Protein AF-A0A382RZ05-F1 (afdb_monomer)

Mean predicted aligned error: 11.64 Å

pLDDT: mean 86.85, std 16.17, range [41.84, 98.69]

Nearest PDB structures (foldseek):
  8q00-assembly2_C  TM=7.074E-01  e=8.266E-04  Burkholderia pseudomallei
  8q00-assembly1_A  TM=6.766E-01  e=1.081E-03  Burkholderia pseudomallei
  8pz3-assembly1_B  TM=7.058E-01  e=2.552E-02  Burkholderia pseudomallei
  8pz3-assembly1_A  TM=7.193E-01  e=3.336E-02  Burkholderia pseudomallei
  8xej-assembly1_B  TM=5.058E-01  e=2.703E+00  Homo sapiens

Foldseek 3Di:
DDDDDDDDDDPPPDDDDPPDDPPPPVPPDPPPDDDDDQAWKDWDAWVVHPPDDDAFFWHKIKTFIPFFWDPVQPPVFKDKPAAWDWDDDGRMIIITHPGTDDPPDDIKMKGHQSTGHPSRRTHPGIDID

Structure (mmCIF, N/CA/C/O backbone):
data_AF-A0A382RZ05-F1
#
_entry.id   AF-A0A382RZ05-F1
#
loop_
_atom_site.group_PDB
_atom_site.id
_atom_site.type_symbol
_atom_site.label_atom_id
_atom_site.label_alt_id
_atom_site.label_comp_id
_atom_site.label_asym_id
_atom_site.label_entity_id
_atom_site.label_seq_id
_atom_site.pdbx_PDB_ins_code
_atom_site.Cartn_x
_atom_site.Cartn_y
_atom_site.Cartn_z
_atom_site.occupancy
_atom_site.B_iso_or_equiv
_atom_site.auth_seq_id
_atom_site.auth_comp_id
_atom_site.auth_asym_id
_atom_site.auth_atom_id
_atom_site.pdbx_PDB_model_num
ATOM 1 N N . MET A 1 1 ? 98.417 -15.563 -30.883 1.00 48.66 1 MET A N 1
ATOM 2 C CA . MET A 1 1 ? 97.877 -15.143 -32.197 1.00 48.66 1 MET A CA 1
ATOM 3 C C . MET A 1 1 ? 96.869 -16.208 -32.636 1.00 48.66 1 MET A C 1
ATOM 5 O O . MET A 1 1 ? 97.298 -17.310 -32.927 1.00 48.66 1 MET A O 1
ATOM 9 N N . SER A 1 2 ? 95.566 -16.091 -32.338 1.00 41.84 2 SER A N 1
ATOM 10 C CA . SER A 1 2 ? 94.525 -15.325 -33.072 1.00 41.84 2 SER A CA 1
ATOM 11 C C . SER A 1 2 ? 94.482 -15.676 -34.570 1.00 41.84 2 SER A C 1
ATOM 13 O O . SER A 1 2 ? 95.505 -15.505 -35.213 1.00 41.84 2 SER A O 1
ATOM 15 N N . VAL A 1 3 ? 93.403 -16.131 -35.223 1.00 49.78 3 VAL A N 1
ATOM 16 C CA . VAL A 1 3 ? 91.979 -16.372 -34.895 1.00 49.78 3 VAL A CA 1
ATOM 17 C C . VAL A 1 3 ? 91.446 -17.418 -35.904 1.00 49.78 3 VAL A C 1
ATOM 19 O O . VAL A 1 3 ? 91.847 -17.408 -37.064 1.00 49.78 3 VAL A O 1
ATOM 22 N N . LYS A 1 4 ? 90.549 -18.317 -35.469 1.00 49.84 4 LYS A N 1
ATOM 23 C CA . LYS A 1 4 ? 89.799 -19.275 -36.310 1.00 49.84 4 LYS A CA 1
ATOM 24 C C . LYS A 1 4 ? 88.562 -18.622 -36.958 1.00 49.84 4 LYS A C 1
ATOM 26 O O . LYS A 1 4 ? 87.927 -17.780 -36.339 1.00 49.84 4 LYS A O 1
ATOM 31 N N . PHE A 1 5 ? 88.265 -19.099 -38.171 1.00 58.97 5 PHE A N 1
ATOM 32 C CA . PHE A 1 5 ? 87.110 -18.957 -39.081 1.00 58.97 5 PHE A CA 1
ATOM 33 C C . PHE A 1 5 ? 85.756 -18.395 -38.568 1.00 58.97 5 PHE A C 1
ATOM 35 O O . PHE A 1 5 ? 85.398 -18.587 -37.406 1.00 58.97 5 PHE A O 1
ATOM 42 N N . PRO A 1 6 ? 84.961 -17.767 -39.466 1.00 56.81 6 PRO A N 1
ATOM 43 C CA . PRO A 1 6 ? 83.707 -17.087 -39.136 1.00 56.81 6 PRO A CA 1
ATOM 44 C C . PRO A 1 6 ? 82.552 -18.035 -38.755 1.00 56.81 6 PRO A C 1
ATOM 46 O O . PRO A 1 6 ? 82.441 -19.160 -39.236 1.00 56.81 6 PRO A O 1
ATOM 49 N N . LEU A 1 7 ? 81.683 -17.523 -37.877 1.00 55.06 7 LEU A N 1
ATOM 50 C CA . LEU A 1 7 ? 80.392 -18.068 -37.418 1.00 55.06 7 LEU A CA 1
ATOM 51 C C . LEU A 1 7 ? 79.290 -17.914 -38.513 1.00 55.06 7 LEU A C 1
ATOM 53 O O . LEU A 1 7 ? 79.541 -17.280 -39.531 1.00 55.06 7 LEU A O 1
ATOM 57 N N . PRO A 1 8 ? 78.006 -18.248 -38.260 1.00 57.97 8 PRO A N 1
ATOM 58 C CA . PRO A 1 8 ? 77.412 -19.563 -38.004 1.00 57.97 8 PRO A CA 1
ATOM 59 C C . PRO A 1 8 ? 76.186 -19.806 -38.928 1.00 57.97 8 PRO A C 1
ATOM 61 O O . PRO A 1 8 ? 75.496 -18.869 -39.312 1.00 57.97 8 PRO A O 1
ATOM 64 N N . MET A 1 9 ? 75.788 -21.053 -39.195 1.00 50.31 9 MET A N 1
ATOM 65 C CA . MET A 1 9 ? 74.424 -21.312 -39.694 1.00 50.31 9 MET A CA 1
ATOM 66 C C . MET A 1 9 ? 73.767 -22.415 -38.871 1.00 50.31 9 MET A C 1
ATOM 68 O O . MET A 1 9 ? 73.802 -23.595 -39.203 1.00 50.31 9 MET A O 1
ATOM 72 N N . LYS A 1 10 ? 73.186 -22.018 -37.735 1.00 56.25 10 LYS A N 1
ATOM 73 C CA . LYS A 1 10 ? 72.274 -22.872 -36.972 1.00 56.25 10 LYS A CA 1
ATOM 74 C C . LYS A 1 10 ? 70.871 -22.692 -37.531 1.00 56.25 10 LYS A C 1
ATOM 76 O O . LYS A 1 10 ? 70.138 -21.827 -37.068 1.00 56.25 10 LYS A O 1
ATOM 81 N N . MET A 1 11 ? 70.487 -23.519 -38.497 1.00 53.75 11 MET A N 1
ATOM 82 C CA . MET A 1 11 ? 69.102 -23.572 -38.961 1.00 53.75 11 MET A CA 1
ATOM 83 C C . MET A 1 11 ? 68.383 -24.725 -38.256 1.00 53.75 11 MET A C 1
ATOM 85 O O . MET A 1 11 ? 68.268 -25.843 -38.749 1.00 53.75 11 MET A O 1
ATOM 89 N N . LYS A 1 12 ? 67.997 -24.451 -37.007 1.00 55.44 12 LYS A N 1
ATOM 90 C CA . LYS A 1 12 ? 67.257 -25.359 -36.130 1.00 55.44 12 LYS A CA 1
ATOM 91 C C . LYS A 1 12 ? 65.777 -25.302 -36.517 1.00 55.44 12 LYS A C 1
ATOM 93 O O . LYS A 1 12 ? 65.011 -24.568 -35.904 1.00 55.44 12 LYS A O 1
ATOM 98 N N . TYR A 1 13 ? 65.3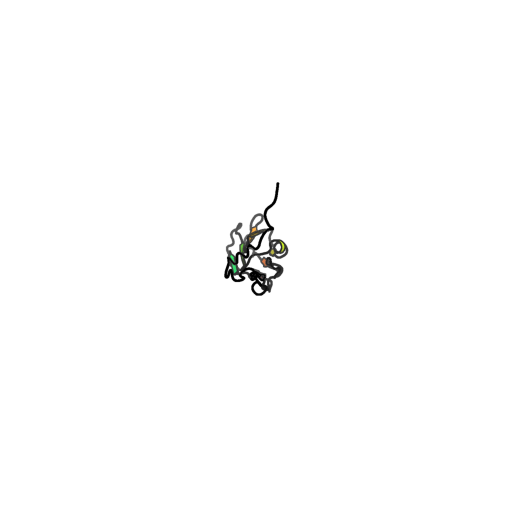83 -26.075 -37.528 1.00 60.00 13 TYR A N 1
ATOM 99 C CA . TYR A 1 13 ? 63.974 -26.380 -37.798 1.00 60.00 13 TYR A CA 1
ATOM 100 C C . TYR A 1 13 ? 63.465 -27.375 -36.751 1.00 60.00 13 TYR A C 1
ATOM 102 O O . TYR A 1 13 ? 63.286 -28.562 -37.009 1.00 60.00 13 TYR A O 1
ATOM 110 N N . TRP A 1 14 ? 63.300 -26.893 -35.523 1.00 52.94 14 TRP A N 1
ATOM 111 C CA . TRP A 1 14 ? 62.518 -27.577 -34.507 1.00 52.94 14 TRP A CA 1
ATOM 112 C C . TRP A 1 14 ? 61.237 -26.778 -34.317 1.00 52.94 14 TRP A C 1
ATOM 114 O O . TRP A 1 14 ? 61.308 -25.557 -34.201 1.00 52.94 14 TRP A O 1
ATOM 124 N N . LEU A 1 15 ? 60.115 -27.496 -34.251 1.00 52.25 15 LEU A N 1
ATOM 125 C CA . LEU A 1 15 ? 58.730 -27.019 -34.149 1.00 52.25 15 LEU A CA 1
ATOM 126 C C . LEU A 1 15 ? 57.993 -26.945 -35.492 1.00 52.25 15 LEU A C 1
ATOM 128 O O . LEU A 1 15 ? 57.538 -25.906 -35.961 1.00 52.25 15 LEU A O 1
ATOM 132 N N . LEU A 1 16 ? 57.806 -28.144 -36.051 1.00 57.16 16 LEU A N 1
ATOM 133 C CA . LEU A 1 16 ? 56.518 -28.546 -36.607 1.00 57.16 16 LEU A CA 1
ATOM 134 C C . LEU A 1 16 ? 55.362 -28.028 -35.731 1.00 57.16 16 LEU A C 1
ATOM 136 O O . LEU A 1 16 ? 55.307 -28.318 -34.539 1.00 57.16 16 LEU A O 1
ATOM 140 N N . GLY A 1 17 ? 54.433 -27.318 -36.370 1.00 61.06 17 GLY A N 1
ATOM 141 C CA . GLY A 1 17 ? 53.000 -27.417 -36.102 1.00 61.06 17 GLY A CA 1
ATOM 142 C C . GLY A 1 17 ? 52.528 -27.127 -34.680 1.00 61.06 17 GLY A C 1
ATOM 143 O O . GLY A 1 17 ? 51.967 -28.007 -34.041 1.00 61.06 17 GLY A O 1
ATOM 144 N N . SER A 1 18 ? 52.623 -25.877 -34.228 1.00 60.72 18 SER A N 1
ATOM 145 C CA . SER A 1 18 ? 51.619 -25.362 -33.289 1.00 60.72 18 SER A CA 1
ATOM 146 C C . SER A 1 18 ? 50.674 -24.466 -34.072 1.00 60.72 18 SER A C 1
ATOM 148 O O . SER A 1 18 ? 50.917 -23.279 -34.288 1.00 60.72 18 SER A O 1
ATOM 150 N N . SER A 1 19 ? 49.655 -25.129 -34.612 1.00 61.22 19 SER A N 1
ATOM 151 C CA . SER A 1 19 ? 48.529 -24.548 -35.323 1.00 61.22 19 SER A CA 1
ATOM 152 C C . SER A 1 19 ? 47.976 -23.340 -34.565 1.00 61.22 19 SER A C 1
ATOM 154 O O . SER A 1 19 ? 47.690 -23.410 -33.372 1.00 61.22 19 SER A O 1
ATOM 156 N N . ILE A 1 20 ? 47.834 -22.238 -35.295 1.00 62.34 20 ILE A N 1
ATOM 157 C CA . ILE A 1 20 ? 47.207 -20.974 -34.904 1.00 62.34 20 ILE A CA 1
ATOM 158 C C . ILE A 1 20 ? 45.908 -21.240 -34.118 1.00 62.34 20 ILE A C 1
ATOM 160 O O . ILE A 1 20 ? 44.903 -21.649 -34.690 1.00 62.34 20 ILE A O 1
ATOM 164 N N . LEU A 1 21 ? 45.929 -20.995 -32.805 1.00 60.91 21 LEU A N 1
ATOM 165 C CA . LEU A 1 21 ? 44.768 -21.089 -31.904 1.00 60.91 21 LEU A CA 1
ATOM 166 C C . LEU A 1 21 ? 44.648 -19.850 -30.995 1.00 60.91 21 LEU A C 1
ATOM 168 O O . LEU A 1 21 ? 44.290 -19.968 -29.830 1.00 60.91 21 LEU A O 1
ATOM 172 N N . PHE A 1 22 ? 44.943 -18.643 -31.496 1.00 61.66 22 PHE A N 1
ATOM 173 C CA . PHE A 1 22 ? 44.927 -17.436 -30.645 1.00 61.66 22 PHE A CA 1
ATOM 174 C C . PHE A 1 22 ? 44.145 -16.226 -31.169 1.00 61.66 22 PHE A C 1
ATOM 176 O O . PHE A 1 22 ? 44.351 -15.125 -30.674 1.00 61.66 22 PHE A O 1
ATOM 183 N N . LEU A 1 23 ? 43.209 -16.388 -32.110 1.00 64.12 23 LEU A N 1
ATOM 184 C CA . LEU A 1 23 ? 42.405 -15.246 -32.589 1.00 64.12 23 LEU A CA 1
ATOM 185 C C . LEU A 1 23 ? 40.888 -15.395 -32.443 1.00 64.12 23 LEU A C 1
ATOM 187 O O . LEU A 1 23 ? 40.157 -14.475 -32.795 1.00 64.12 23 LEU A O 1
ATOM 191 N N . SER A 1 24 ? 40.395 -16.472 -31.830 1.00 59.75 24 SER A N 1
ATOM 192 C CA . SER A 1 24 ? 38.992 -16.514 -31.415 1.00 59.75 24 SER A CA 1
ATOM 193 C C . SER A 1 24 ? 38.848 -15.903 -30.023 1.00 59.75 24 SER A C 1
ATOM 195 O O . SER A 1 24 ? 38.680 -16.607 -29.028 1.00 59.75 24 SER A O 1
ATOM 197 N N . CYS A 1 25 ? 38.913 -14.573 -29.939 1.00 69.12 25 CYS A N 1
ATOM 198 C CA . CYS A 1 25 ? 38.278 -13.888 -28.822 1.00 69.12 25 CYS A CA 1
ATOM 199 C C . CYS A 1 25 ? 36.783 -14.215 -28.926 1.00 69.12 25 CYS A C 1
ATOM 201 O O . CYS A 1 25 ? 36.126 -13.792 -29.876 1.00 69.12 25 CYS A O 1
ATOM 203 N N . ALA A 1 26 ? 36.245 -15.015 -28.003 1.00 68.69 26 ALA A N 1
ATOM 204 C CA . ALA A 1 26 ? 34.802 -15.126 -27.848 1.00 68.69 26 ALA A CA 1
ATOM 205 C C . ALA A 1 26 ? 34.296 -13.738 -27.437 1.00 68.69 26 ALA A C 1
ATOM 207 O O . ALA A 1 26 ? 34.318 -13.388 -26.255 1.00 68.69 26 ALA A O 1
ATOM 208 N N . ALA A 1 27 ? 33.917 -12.914 -28.417 1.00 68.81 27 ALA A N 1
ATOM 209 C CA . ALA A 1 27 ? 33.300 -11.626 -28.166 1.00 68.81 27 ALA A CA 1
ATOM 210 C C . ALA A 1 27 ? 32.004 -11.909 -27.406 1.00 68.81 27 ALA A C 1
ATOM 212 O O . ALA A 1 27 ? 31.031 -12.410 -27.971 1.00 68.81 27 ALA A O 1
ATOM 213 N N . ARG A 1 28 ? 32.013 -11.661 -26.093 1.00 71.44 28 ARG A N 1
ATOM 214 C CA . ARG A 1 28 ? 30.803 -11.719 -25.278 1.00 71.44 28 ARG A CA 1
ATOM 215 C C . ARG A 1 28 ? 29.904 -10.601 -25.787 1.00 71.44 28 ARG A C 1
ATOM 217 O O . ARG A 1 28 ? 30.083 -9.448 -25.403 1.00 71.44 28 ARG A O 1
ATOM 224 N N . ALA A 1 29 ? 28.981 -10.929 -26.687 1.00 70.19 29 ALA A N 1
ATOM 225 C CA . ALA A 1 29 ? 27.872 -10.041 -26.982 1.00 70.19 29 ALA A CA 1
ATOM 226 C C . ALA A 1 29 ? 27.194 -9.698 -25.643 1.00 70.19 29 ALA A C 1
ATOM 228 O O . ALA A 1 29 ? 27.101 -10.579 -24.776 1.00 70.19 29 ALA A O 1
ATOM 229 N N . PRO A 1 30 ? 26.749 -8.447 -25.428 1.00 75.44 30 PRO A N 1
ATOM 230 C CA . PRO A 1 30 ? 25.934 -8.141 -24.265 1.00 75.44 30 PRO A CA 1
ATOM 231 C C . PRO A 1 30 ? 24.770 -9.128 -24.238 1.00 75.44 30 PRO A C 1
ATOM 233 O O . PRO A 1 30 ? 24.189 -9.412 -25.289 1.00 75.44 30 PRO A O 1
ATOM 236 N N . ALA A 1 31 ? 24.429 -9.668 -23.066 1.00 74.25 31 ALA A N 1
ATOM 237 C CA . ALA A 1 31 ? 23.176 -10.396 -22.943 1.00 74.25 31 ALA A CA 1
ATOM 238 C C . ALA A 1 31 ? 22.075 -9.439 -23.417 1.00 74.25 31 ALA A C 1
ATOM 240 O O 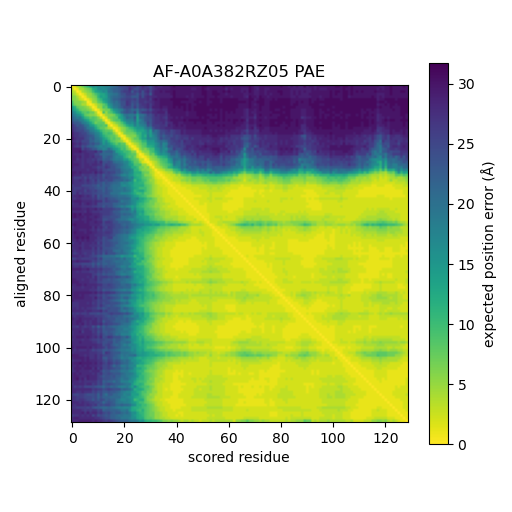. ALA A 1 31 ? 21.868 -8.398 -22.797 1.00 74.25 31 ALA A O 1
ATOM 241 N N . SER A 1 32 ? 21.412 -9.755 -24.533 1.00 75.06 32 SER A N 1
ATOM 242 C CA . SER A 1 32 ? 20.427 -8.857 -25.153 1.00 75.06 32 SER A CA 1
ATOM 243 C C . SER A 1 32 ? 19.212 -8.609 -24.256 1.00 75.06 32 SER A C 1
ATOM 245 O O . SER A 1 32 ? 18.372 -7.775 -24.578 1.00 75.06 32 SER A O 1
ATOM 247 N N . GLY A 1 33 ? 19.115 -9.342 -23.141 1.00 80.94 33 GLY A N 1
ATOM 248 C CA . GLY A 1 33 ? 17.931 -9.406 -22.306 1.00 80.94 33 GLY A CA 1
ATOM 249 C C . GLY A 1 33 ? 16.760 -10.042 -23.053 1.00 80.94 33 GLY A C 1
ATOM 250 O O . GLY A 1 33 ? 16.796 -10.253 -24.268 1.00 80.94 33 GLY A O 1
ATOM 251 N N . GLY A 1 34 ? 15.711 -10.373 -22.304 1.00 85.94 34 GLY A N 1
ATOM 252 C CA . GLY A 1 34 ? 14.394 -10.579 -22.898 1.00 85.94 34 GLY A CA 1
ATOM 253 C C . GLY A 1 34 ? 13.784 -9.244 -23.345 1.00 85.94 34 GLY A C 1
ATOM 254 O O . GLY A 1 34 ? 14.371 -8.183 -23.111 1.00 85.94 34 GLY A O 1
ATOM 255 N N . PRO A 1 35 ? 12.590 -9.273 -23.956 1.00 88.38 35 PRO A N 1
ATOM 256 C CA . PRO A 1 35 ? 11.846 -8.060 -24.269 1.00 88.38 35 PRO A CA 1
ATOM 257 C C . PRO A 1 35 ? 11.706 -7.142 -23.042 1.00 88.38 35 PRO A C 1
ATOM 259 O O . PRO A 1 35 ? 11.596 -7.638 -21.915 1.00 88.38 35 PRO A O 1
ATOM 262 N N . PRO A 1 36 ? 11.688 -5.811 -23.235 1.00 88.25 36 PRO A N 1
ATOM 263 C CA . PRO A 1 36 ? 11.447 -4.889 -22.141 1.00 88.25 36 PRO A CA 1
ATOM 264 C C . PRO A 1 36 ? 10.053 -5.128 -21.568 1.00 88.25 36 PRO A C 1
ATOM 266 O O . PRO A 1 36 ? 9.071 -5.266 -22.298 1.00 88.25 36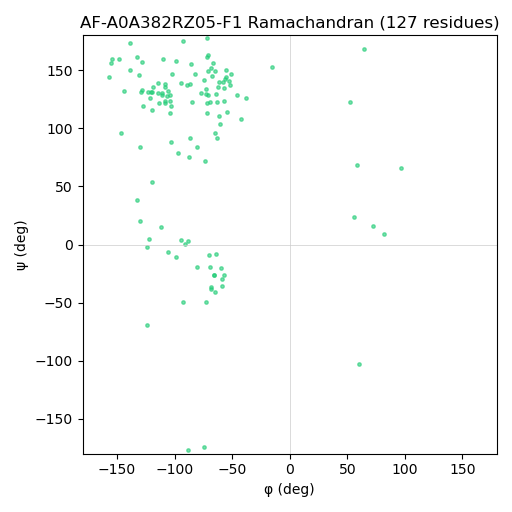 PRO A O 1
ATOM 269 N N . ASP A 1 37 ? 9.986 -5.143 -20.248 1.00 92.88 37 ASP A N 1
ATOM 270 C CA . ASP A 1 37 ? 8.737 -5.224 -19.511 1.00 92.88 37 ASP A CA 1
ATOM 271 C C . ASP A 1 37 ? 8.037 -3.867 -19.511 1.00 92.88 37 ASP A C 1
ATOM 273 O O . ASP A 1 37 ? 8.656 -2.837 -19.227 1.00 92.88 37 ASP A O 1
ATOM 277 N N . LYS A 1 38 ? 6.753 -3.889 -19.854 1.00 95.38 38 LYS A N 1
ATOM 278 C CA . LYS A 1 38 ? 5.901 -2.710 -20.027 1.00 95.38 38 LYS A CA 1
ATOM 279 C C . LYS A 1 38 ? 4.649 -2.768 -19.156 1.00 95.38 38 LYS A C 1
ATOM 281 O O . LYS A 1 38 ? 3.830 -1.853 -19.220 1.00 95.38 38 LYS A O 1
ATOM 286 N N . GLU A 1 39 ? 4.455 -3.848 -18.403 1.00 97.19 39 GLU A N 1
ATOM 287 C CA . GLU A 1 39 ? 3.292 -3.990 -17.539 1.00 97.19 39 GLU A CA 1
ATOM 288 C C . GLU A 1 39 ? 3.607 -3.400 -16.170 1.00 97.19 39 GLU A C 1
ATOM 290 O O . GLU A 1 39 ? 4.710 -3.549 -15.659 1.00 97.19 39 GLU A O 1
ATOM 295 N N . GLY A 1 40 ? 2.652 -2.661 -15.609 1.00 98.12 40 GLY A N 1
ATOM 296 C CA . GLY A 1 40 ? 2.785 -2.150 -14.253 1.00 98.12 40 GLY A CA 1
ATOM 297 C C . GLY A 1 40 ? 2.170 -3.084 -13.216 1.00 98.12 40 GLY A C 1
ATOM 298 O O . GLY A 1 40 ? 1.465 -4.038 -13.574 1.00 98.12 40 GLY A O 1
ATOM 299 N N . PRO A 1 41 ? 2.336 -2.739 -11.926 1.00 98.44 41 PRO A N 1
ATOM 300 C CA . PRO A 1 41 ? 1.858 -3.560 -10.828 1.00 98.44 41 PRO A CA 1
ATOM 301 C C . PRO A 1 41 ? 0.364 -3.879 -10.912 1.00 98.44 41 PRO A C 1
ATOM 303 O O . PRO A 1 41 ? -0.469 -3.052 -11.285 1.00 98.44 41 PRO A O 1
ATOM 306 N N . LYS A 1 42 ? 0.005 -5.088 -10.491 1.00 98.44 42 LYS A N 1
ATOM 307 C CA . LYS A 1 42 ? -1.368 -5.585 -10.379 1.00 98.44 42 LYS A CA 1
ATOM 308 C C . LYS A 1 42 ? -1.615 -6.040 -8.949 1.00 98.44 42 LYS A C 1
ATOM 310 O O . LYS A 1 42 ? -0.814 -6.781 -8.376 1.00 98.44 42 LYS A O 1
ATOM 315 N N . LEU A 1 43 ? -2.729 -5.591 -8.378 1.00 98.38 43 LEU A N 1
ATOM 316 C CA . LEU A 1 43 ? -3.170 -6.019 -7.055 1.00 98.38 43 LEU A CA 1
ATOM 317 C C . LEU A 1 43 ? -3.603 -7.491 -7.122 1.00 98.38 43 LEU A C 1
ATOM 319 O O . LEU A 1 43 ? -4.467 -7.846 -7.918 1.00 98.38 43 LEU A O 1
ATOM 323 N N . ILE A 1 44 ? -2.985 -8.336 -6.299 1.00 98.12 44 ILE A N 1
ATOM 324 C CA . ILE A 1 44 ? -3.275 -9.771 -6.179 1.0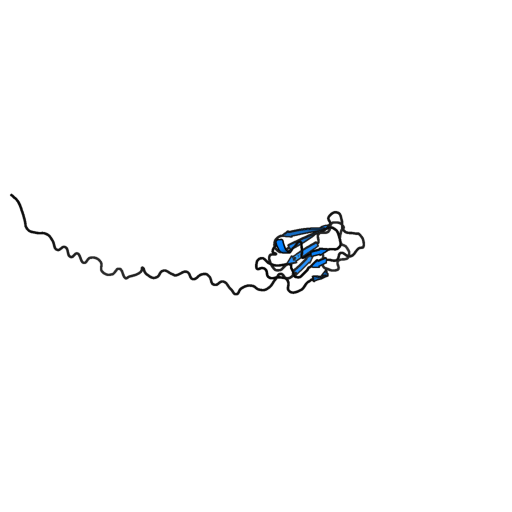0 98.12 44 ILE A CA 1
ATOM 325 C C . ILE A 1 44 ? -4.297 -10.023 -5.077 1.00 98.12 44 ILE A C 1
ATOM 327 O 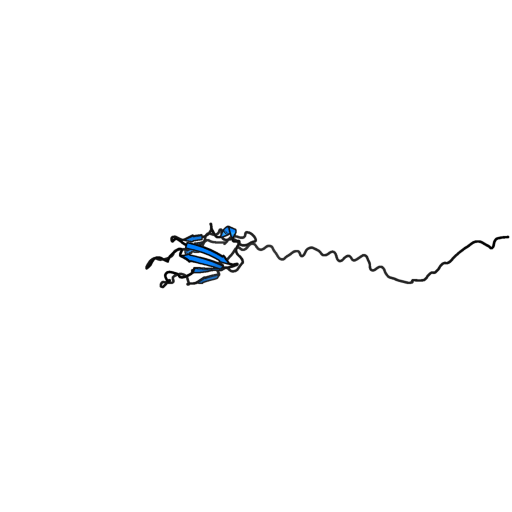O . ILE A 1 44 ? -5.244 -10.777 -5.275 1.00 98.12 44 ILE A O 1
ATOM 331 N N . SER A 1 45 ? -4.079 -9.447 -3.895 1.00 98.00 45 SER A N 1
ATOM 332 C CA . SER A 1 45 ? -4.920 -9.729 -2.735 1.00 98.00 45 SER A CA 1
ATOM 333 C C . SER A 1 45 ? -4.926 -8.585 -1.733 1.00 98.00 45 SER A C 1
ATOM 335 O O . SER A 1 45 ? -4.014 -7.755 -1.692 1.00 98.00 45 SER A O 1
ATOM 337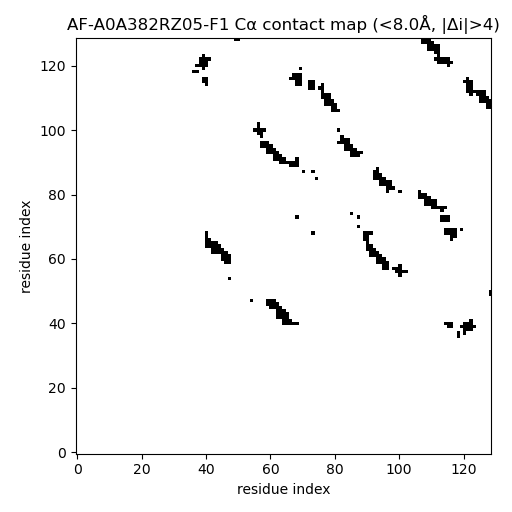 N N . ILE A 1 46 ? -5.966 -8.584 -0.906 1.00 98.19 46 ILE A N 1
ATOM 338 C CA . ILE A 1 46 ? -6.206 -7.623 0.165 1.00 98.19 46 ILE A CA 1
ATOM 339 C C . ILE A 1 46 ? -6.491 -8.445 1.416 1.00 98.19 46 ILE A C 1
ATOM 341 O O . ILE A 1 46 ? -7.287 -9.383 1.367 1.00 98.19 46 ILE A O 1
ATOM 345 N N . ASP A 1 47 ? -5.825 -8.106 2.509 1.00 97.12 47 ASP A N 1
ATOM 346 C CA . ASP A 1 47 ? -6.075 -8.686 3.820 1.00 97.12 47 ASP A CA 1
ATOM 347 C C . ASP A 1 47 ? -6.300 -7.563 4.842 1.00 97.12 47 ASP A C 1
ATOM 349 O O . ASP A 1 47 ? -5.396 -6.746 5.029 1.00 97.12 47 ASP A O 1
ATOM 353 N N . PRO A 1 48 ? -7.466 -7.479 5.496 1.00 97.00 48 PRO A N 1
ATOM 354 C CA . PRO A 1 48 ? -8.634 -8.344 5.311 1.00 97.00 48 PRO A CA 1
ATOM 355 C C . PRO A 1 48 ? -9.290 -8.165 3.924 1.00 97.00 48 PRO A C 1
ATOM 357 O O . PRO A 1 48 ? -9.125 -7.106 3.315 1.00 97.00 48 PRO A O 1
ATOM 360 N N . PRO A 1 49 ? -10.028 -9.168 3.403 1.00 96.44 49 PRO A N 1
ATOM 361 C CA . PRO A 1 49 ? -10.678 -9.079 2.094 1.00 96.44 49 PRO A CA 1
ATOM 362 C C . PRO A 1 49 ? -11.608 -7.869 1.966 1.00 96.44 49 PRO A C 1
ATOM 364 O O . PRO A 1 49 ? -12.225 -7.444 2.949 1.00 96.44 49 PRO A O 1
ATOM 367 N N . ASN A 1 50 ? -11.750 -7.338 0.748 1.00 95.31 50 ASN A N 1
ATOM 368 C CA . ASN A 1 50 ? -12.647 -6.210 0.513 1.00 95.31 50 ASN A CA 1
ATOM 369 C C . ASN A 1 50 ? -14.096 -6.547 0.924 1.00 95.31 50 ASN A C 1
ATOM 371 O O . ASN A 1 50 ? -14.564 -7.659 0.680 1.00 95.31 50 ASN A O 1
ATOM 375 N N . GLY A 1 51 ? -14.794 -5.594 1.548 1.00 93.06 51 GLY A N 1
ATOM 376 C CA . GLY A 1 51 ? -16.146 -5.783 2.087 1.00 93.06 51 GLY A CA 1
ATOM 377 C C . GLY A 1 51 ? -16.209 -6.447 3.470 1.00 93.06 51 GLY A C 1
ATOM 378 O O . GLY A 1 51 ? -17.296 -6.787 3.931 1.00 93.06 51 GLY A O 1
ATOM 379 N N . SER A 1 52 ? -15.076 -6.632 4.154 1.00 93.50 52 SER A N 1
ATOM 380 C CA . SER A 1 52 ? -15.053 -7.154 5.528 1.00 93.50 52 SER A CA 1
ATOM 381 C C . SER A 1 52 ? -15.745 -6.203 6.516 1.00 93.50 52 SER A C 1
ATOM 383 O O . SER A 1 52 ? -15.408 -5.025 6.591 1.00 93.50 52 SER A O 1
ATOM 385 N N . ILE A 1 53 ? -16.675 -6.729 7.321 1.00 88.62 53 ILE A N 1
ATOM 386 C CA . ILE A 1 53 ? -17.539 -5.944 8.230 1.00 88.62 53 ILE A CA 1
ATOM 387 C C . ILE A 1 53 ? -17.067 -5.899 9.695 1.00 88.62 53 ILE A C 1
ATOM 389 O O . ILE A 1 53 ? -17.583 -5.115 10.482 1.00 88.62 53 ILE A O 1
ATOM 393 N N . ALA A 1 54 ? -16.084 -6.721 10.073 1.00 86.44 54 ALA A N 1
ATOM 394 C CA . ALA A 1 54 ? -15.603 -6.862 11.452 1.00 86.44 54 ALA A CA 1
ATOM 395 C C . ALA A 1 54 ? -14.114 -6.492 11.576 1.00 86.44 54 ALA A C 1
ATOM 397 O O . ALA A 1 54 ? -13.288 -7.276 12.044 1.00 86.44 54 ALA A O 1
ATOM 398 N N . ILE A 1 55 ? -13.754 -5.296 11.104 1.00 91.81 55 ILE A N 1
ATOM 399 C CA . ILE A 1 55 ? -12.387 -4.774 11.201 1.00 91.81 55 ILE A CA 1
ATOM 400 C C . ILE A 1 55 ? -12.094 -4.406 12.660 1.00 91.81 55 ILE A C 1
ATOM 402 O O . ILE A 1 55 ? -12.781 -3.574 13.249 1.00 91.81 55 ILE A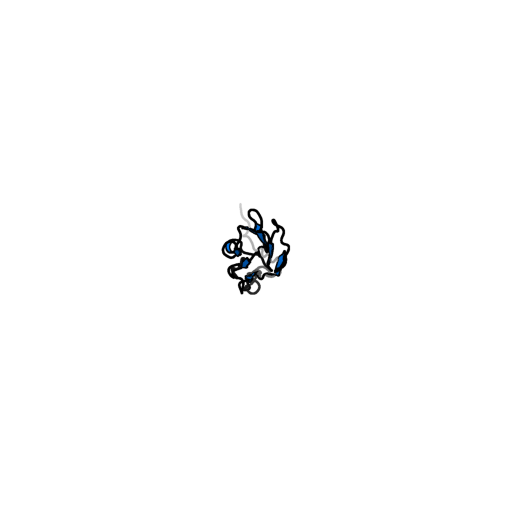 O 1
ATOM 406 N N . THR A 1 56 ? -11.059 -5.006 13.253 1.00 93.50 56 THR A N 1
ATOM 407 C CA . THR A 1 56 ? -10.642 -4.650 14.619 1.00 93.50 56 THR A CA 1
ATOM 408 C C . THR A 1 56 ? -10.060 -3.228 14.665 1.00 93.50 56 THR A C 1
ATOM 410 O O . THR A 1 56 ? -9.463 -2.797 13.679 1.00 93.50 56 THR A O 1
ATOM 413 N N . PRO A 1 57 ? -10.133 -2.491 15.793 1.00 94.12 57 PRO A N 1
ATOM 414 C CA . PRO A 1 57 ? -9.690 -1.090 15.848 1.00 94.12 57 PRO A CA 1
ATOM 415 C C . PRO A 1 57 ? -8.228 -0.848 15.438 1.00 94.12 57 PRO A C 1
ATOM 417 O O . PRO A 1 57 ? -7.898 0.232 14.967 1.00 94.12 57 PRO A O 1
ATOM 420 N N . ASN A 1 58 ? -7.353 -1.848 15.582 1.00 96.06 58 ASN A N 1
ATOM 421 C CA . ASN A 1 58 ? -5.929 -1.765 15.232 1.00 96.06 58 ASN A CA 1
ATOM 422 C C . ASN A 1 58 ? -5.557 -2.652 14.032 1.00 96.06 58 ASN A C 1
ATOM 424 O O . ASN A 1 58 ? -4.376 -2.942 13.814 1.00 96.06 58 ASN A O 1
ATOM 428 N N . GLN A 1 59 ? -6.553 -3.125 13.276 1.00 96.50 59 GLN A N 1
ATOM 429 C CA . GLN A 1 59 ? -6.350 -4.036 12.156 1.00 96.50 59 GLN A CA 1
ATOM 430 C C . GLN A 1 59 ? -5.397 -3.422 11.130 1.00 96.50 59 GLN A C 1
ATOM 432 O O . GLN A 1 59 ? -5.540 -2.266 10.735 1.00 96.50 59 GLN A O 1
ATOM 437 N N . LYS A 1 60 ? -4.438 -4.208 10.648 1.00 97.44 60 LYS A N 1
ATOM 438 C CA . LYS A 1 60 ? -3.607 -3.800 9.513 1.00 97.44 60 LYS A CA 1
ATOM 439 C C . LYS A 1 60 ? -4.320 -4.184 8.227 1.00 97.44 60 LYS A C 1
ATOM 441 O O . LYS A 1 60 ? -4.833 -5.297 8.142 1.00 97.44 60 LYS A O 1
ATOM 446 N N . ILE A 1 61 ? -4.294 -3.296 7.241 1.00 97.50 61 ILE A N 1
ATOM 447 C CA . ILE A 1 61 ? -4.766 -3.584 5.887 1.00 97.50 61 ILE A CA 1
ATOM 448 C C . ILE A 1 61 ? -3.536 -3.796 5.008 1.00 97.50 61 ILE A C 1
ATOM 450 O O . ILE A 1 61 ? -2.692 -2.909 4.882 1.00 97.50 61 ILE A O 1
ATOM 454 N N . THR A 1 62 ? -3.403 -4.982 4.428 1.00 98.25 62 THR A N 1
ATOM 455 C CA . THR A 1 62 ? -2.269 -5.387 3.601 1.00 98.25 62 THR A CA 1
ATOM 456 C C . THR A 1 62 ? -2.723 -5.597 2.167 1.00 98.25 62 THR A C 1
ATOM 458 O O . THR A 1 62 ? -3.566 -6.440 1.885 1.00 98.25 62 THR A O 1
ATOM 461 N N . LEU A 1 63 ? -2.106 -4.862 1.251 1.00 98.44 63 LEU A N 1
ATOM 462 C CA . LEU A 1 63 ? -2.289 -4.979 -0.189 1.00 98.44 63 LEU A CA 1
ATOM 463 C C . LEU A 1 63 ? -1.078 -5.710 -0.766 1.00 98.44 63 LEU A C 1
ATOM 465 O O . LEU A 1 63 ? 0.057 -5.267 -0.565 1.00 98.44 63 LEU A O 1
ATOM 469 N N . LEU A 1 64 ? -1.298 -6.823 -1.463 1.00 98.62 64 LEU A N 1
ATOM 470 C CA . LEU A 1 64 ? -0.249 -7.599 -2.125 1.00 98.62 64 LEU A CA 1
ATOM 471 C C . LEU A 1 64 ? -0.300 -7.378 -3.634 1.00 98.62 64 LEU A C 1
ATOM 473 O O . LEU A 1 64 ? -1.353 -7.538 -4.240 1.00 98.62 64 LEU A O 1
ATOM 477 N N . PHE A 1 65 ? 0.850 -7.100 -4.237 1.00 98.69 65 PHE A N 1
ATOM 478 C CA . PHE A 1 65 ? 1.015 -6.932 -5.677 1.00 98.69 65 PHE A CA 1
ATOM 479 C C . PHE A 1 65 ? 1.815 -8.092 -6.293 1.00 98.69 65 PHE A C 1
ATOM 481 O O . PHE A 1 65 ? 2.541 -8.816 -5.603 1.00 98.69 65 PHE A O 1
ATOM 488 N N . ASN A 1 66 ? 1.684 -8.275 -7.606 1.00 98.50 66 ASN A N 1
ATOM 489 C CA . ASN A 1 66 ? 2.416 -9.278 -8.392 1.00 98.50 66 ASN A CA 1
ATOM 490 C C . ASN A 1 66 ? 3.927 -9.031 -8.452 1.00 98.50 66 ASN A C 1
ATOM 492 O O . ASN A 1 66 ? 4.702 -9.986 -8.535 1.00 98.50 66 ASN A O 1
ATOM 496 N N . GLU A 1 67 ? 4.356 -7.783 -8.313 1.00 97.94 67 GLU A N 1
ATOM 497 C CA . GLU A 1 67 ? 5.738 -7.360 -8.516 1.00 97.94 67 GLU A CA 1
ATOM 498 C C . GLU A 1 67 ? 6.220 -6.345 -7.473 1.00 97.94 67 GLU A C 1
ATOM 500 O O . GLU A 1 67 ? 5.475 -5.923 -6.584 1.00 97.94 67 GLU A O 1
ATOM 505 N N . LEU A 1 68 ? 7.514 -6.021 -7.532 1.00 98.25 68 LEU A N 1
ATOM 506 C CA . LEU A 1 68 ? 8.151 -5.073 -6.621 1.00 98.25 68 LEU A CA 1
ATOM 507 C C . LEU A 1 68 ? 7.718 -3.645 -6.942 1.00 98.25 68 LEU A C 1
ATOM 509 O O . LEU A 1 68 ? 7.769 -3.214 -8.089 1.00 98.25 68 LEU A O 1
ATOM 513 N N . LEU A 1 69 ? 7.363 -2.899 -5.901 1.00 98.38 69 LEU A N 1
ATOM 514 C CA . LEU A 1 69 ? 6.891 -1.529 -6.030 1.00 98.38 69 LEU A CA 1
ATOM 515 C C . LEU A 1 69 ? 8.038 -0.537 -5.841 1.00 98.38 69 LEU A C 1
ATOM 517 O O . LEU A 1 69 ? 8.839 -0.693 -4.918 1.00 98.38 69 LEU A O 1
ATOM 521 N N . ASP A 1 70 ? 8.069 0.514 -6.660 1.00 97.75 70 ASP A N 1
ATOM 522 C CA . ASP A 1 70 ? 8.924 1.678 -6.433 1.00 97.75 70 ASP A CA 1
ATOM 523 C C . ASP A 1 70 ? 8.361 2.489 -5.251 1.00 97.75 70 ASP A C 1
ATOM 525 O O . ASP A 1 70 ? 7.291 3.106 -5.378 1.00 97.75 70 ASP A O 1
ATOM 529 N N . PRO A 1 71 ? 9.081 2.557 -4.116 1.00 96.56 71 PRO A N 1
ATOM 530 C CA . PRO A 1 71 ? 8.605 3.211 -2.903 1.00 96.56 71 PRO A CA 1
ATOM 531 C C . PRO A 1 71 ? 8.269 4.687 -3.078 1.00 96.56 71 PRO A C 1
ATOM 533 O O . PRO A 1 71 ? 7.386 5.203 -2.398 1.00 96.56 71 PRO A O 1
ATOM 536 N N . VAL A 1 72 ? 8.953 5.366 -4.002 1.00 96.69 72 VAL A N 1
ATOM 537 C CA . VAL A 1 72 ? 8.771 6.801 -4.253 1.00 96.69 72 VAL A CA 1
ATOM 538 C C . VAL A 1 72 ? 7.378 7.087 -4.813 1.00 96.69 72 VAL A C 1
ATOM 540 O O . VAL A 1 72 ? 6.847 8.178 -4.629 1.00 96.69 72 VAL A O 1
ATOM 543 N N . SER A 1 73 ? 6.764 6.110 -5.484 1.00 97.50 73 SER A N 1
ATOM 544 C CA . SER A 1 73 ? 5.428 6.274 -6.057 1.00 97.50 73 SER A CA 1
ATOM 545 C C . SER A 1 73 ? 4.293 6.104 -5.052 1.00 97.50 73 SER A C 1
ATOM 547 O O . SER A 1 73 ? 3.187 6.565 -5.311 1.00 97.50 73 SER A O 1
ATOM 549 N N . ILE A 1 74 ? 4.536 5.463 -3.908 1.00 96.88 74 ILE A N 1
ATOM 550 C CA . ILE A 1 74 ? 3.464 5.007 -3.015 1.00 96.88 74 ILE A CA 1
ATOM 551 C C . ILE A 1 74 ? 2.775 6.145 -2.246 1.00 96.88 74 ILE A C 1
ATOM 553 O O . ILE A 1 74 ? 1.544 6.192 -2.289 1.00 96.88 74 ILE A O 1
ATOM 557 N N . PRO A 1 75 ? 3.490 7.080 -1.583 1.00 93.50 75 PRO A N 1
ATOM 558 C CA . PRO A 1 75 ? 2.853 8.050 -0.689 1.00 93.50 75 PRO A CA 1
ATOM 559 C C . PRO A 1 75 ? 1.803 8.938 -1.365 1.00 93.50 75 PRO A C 1
ATOM 561 O O . PRO A 1 75 ? 0.784 9.244 -0.763 1.00 93.50 75 PRO A O 1
ATOM 564 N N . SER A 1 76 ? 2.024 9.324 -2.625 1.00 94.12 76 SER A N 1
ATOM 565 C CA . SER A 1 76 ? 1.104 10.176 -3.392 1.00 94.12 76 SER A CA 1
ATOM 566 C C . SER A 1 76 ? 0.065 9.396 -4.203 1.00 94.12 76 SER A C 1
ATOM 568 O O . SER A 1 76 ? -0.742 10.003 -4.910 1.00 94.12 76 SER A O 1
ATOM 570 N N . SER A 1 77 ? 0.088 8.063 -4.130 1.00 97.06 77 SER A N 1
ATOM 571 C CA . SER A 1 77 ? -0.795 7.193 -4.911 1.00 97.06 77 SER A CA 1
ATOM 572 C C . SER A 1 77 ? -1.923 6.566 -4.104 1.00 97.06 77 SER A C 1
ATOM 574 O O . SER A 1 77 ? -2.773 5.909 -4.701 1.00 97.06 77 SER A O 1
ATOM 576 N N . ILE A 1 78 ? -1.932 6.751 -2.785 1.00 96.44 78 ILE A N 1
ATOM 577 C CA . ILE A 1 78 ? -2.948 6.210 -1.885 1.00 96.44 78 ILE A CA 1
ATOM 578 C C . ILE A 1 78 ? -3.724 7.372 -1.287 1.00 96.44 78 ILE A C 1
ATOM 580 O O . ILE A 1 78 ? -3.143 8.321 -0.764 1.00 96.44 78 ILE A O 1
ATOM 584 N N . THR A 1 79 ? -5.043 7.280 -1.346 1.00 96.31 79 THR A N 1
ATOM 585 C CA . THR A 1 79 ? -5.945 8.172 -0.626 1.00 96.31 79 THR A CA 1
ATOM 586 C C . THR A 1 79 ? -6.809 7.329 0.296 1.00 96.31 79 THR A C 1
ATOM 588 O O . THR A 1 79 ? -7.361 6.309 -0.113 1.00 96.31 79 THR A O 1
ATOM 591 N N . PHE A 1 80 ? -6.894 7.749 1.550 1.00 94.31 80 PHE A N 1
ATOM 592 C CA . PHE A 1 80 ? -7.626 7.067 2.607 1.00 94.31 80 PHE A CA 1
ATOM 593 C C . PHE A 1 80 ? -8.240 8.156 3.491 1.00 94.31 80 PHE A C 1
ATOM 595 O O . PHE A 1 80 ? -7.549 9.117 3.825 1.00 94.31 80 PHE A O 1
ATOM 602 N N . GLU A 1 81 ? -9.529 8.038 3.815 1.00 92.19 81 GLU A N 1
ATOM 603 C CA . GLU A 1 81 ? -10.271 9.103 4.515 1.00 92.19 81 GLU A CA 1
ATOM 604 C C . GLU A 1 81 ? -9.805 9.306 5.967 1.00 92.19 81 GLU A C 1
ATOM 606 O O . GLU A 1 81 ? -9.748 10.434 6.446 1.00 92.19 81 GLU A O 1
ATOM 611 N N . GLU A 1 82 ? -9.453 8.224 6.663 1.00 93.75 82 GLU A N 1
ATOM 612 C CA . GLU A 1 82 ? -8.960 8.264 8.045 1.00 93.75 82 GLU A CA 1
ATOM 613 C C . GLU A 1 82 ? -7.450 8.503 8.146 1.00 93.75 82 GLU A C 1
ATOM 615 O O . GLU A 1 82 ? -6.669 8.119 7.270 1.00 93.75 82 GLU A O 1
ATOM 620 N N . ASN A 1 83 ? -7.016 9.039 9.289 1.00 94.06 83 ASN A N 1
ATOM 621 C 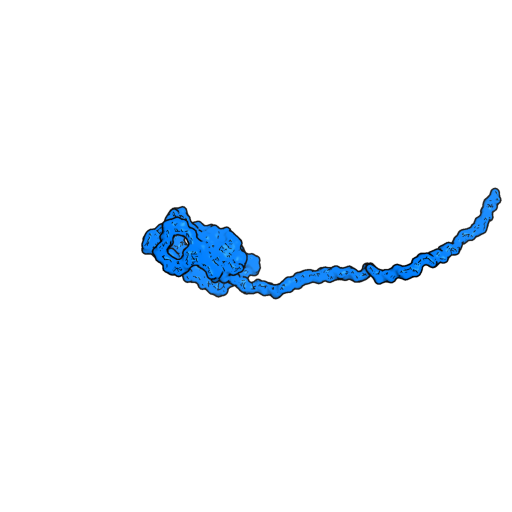CA . ASN A 1 83 ? -5.598 9.190 9.612 1.00 94.06 83 ASN A CA 1
ATOM 622 C C . ASN A 1 83 ? -4.904 7.825 9.719 1.00 94.06 83 ASN A C 1
ATOM 624 O O . ASN A 1 83 ? -5.275 6.959 10.519 1.00 94.06 83 ASN A O 1
ATOM 628 N N . HIS A 1 84 ? -3.859 7.644 8.918 1.00 95.31 84 HIS A N 1
ATOM 629 C CA . HIS A 1 84 ? -3.199 6.361 8.745 1.00 95.31 84 HIS A CA 1
ATOM 630 C C . HIS A 1 84 ? -1.702 6.525 8.473 1.00 95.31 84 HIS A C 1
ATOM 632 O O . HIS A 1 84 ? -1.226 7.548 7.989 1.00 95.31 84 HIS A O 1
ATOM 638 N N . LYS A 1 85 ? -0.956 5.449 8.727 1.00 95.88 85 LYS A N 1
ATOM 639 C CA . LYS A 1 85 ? 0.440 5.291 8.314 1.00 95.88 85 LYS A CA 1
ATOM 640 C C . LYS A 1 85 ? 0.514 4.264 7.200 1.00 95.88 85 LYS A C 1
ATOM 642 O O . LYS A 1 85 ? -0.092 3.196 7.292 1.00 95.88 85 LYS A O 1
ATOM 647 N N . VAL A 1 86 ? 1.326 4.559 6.191 1.00 96.31 86 VAL A N 1
ATOM 648 C CA . VAL A 1 86 ? 1.636 3.632 5.101 1.00 96.31 86 VAL A CA 1
ATOM 649 C C . VAL A 1 86 ? 3.058 3.111 5.271 1.00 96.31 86 VAL A C 1
ATOM 651 O O . VAL A 1 86 ? 4.010 3.880 5.393 1.00 96.31 86 VAL A O 1
ATOM 654 N N . LYS A 1 87 ? 3.220 1.788 5.249 1.00 96.19 87 LYS A N 1
ATOM 655 C CA . LYS A 1 87 ? 4.520 1.117 5.143 1.00 96.19 87 LYS A CA 1
ATOM 656 C C . LYS A 1 87 ? 4.541 0.261 3.889 1.00 96.19 87 LYS A C 1
ATOM 658 O O . LYS A 1 87 ? 3.650 -0.553 3.686 1.00 96.19 87 LYS A O 1
ATOM 663 N N . PHE A 1 88 ? 5.585 0.382 3.083 1.00 94.88 88 PHE A N 1
ATOM 664 C CA . PHE A 1 88 ? 5.807 -0.513 1.950 1.00 94.88 88 PHE A CA 1
ATOM 665 C C . PHE A 1 88 ? 6.883 -1.550 2.309 1.00 94.88 88 PHE A C 1
ATOM 667 O O . PHE A 1 88 ? 7.818 -1.259 3.060 1.00 94.88 88 PHE A O 1
ATOM 674 N N . ARG A 1 89 ? 6.760 -2.771 1.783 1.00 95.69 89 ARG A N 1
ATOM 675 C CA . ARG A 1 89 ? 7.774 -3.834 1.878 1.00 95.69 89 ARG A CA 1
ATOM 676 C C . ARG A 1 89 ? 7.758 -4.687 0.614 1.00 95.69 89 ARG A C 1
ATOM 678 O O . ARG A 1 89 ? 6.962 -5.621 0.502 1.00 95.69 89 ARG A O 1
ATOM 685 N N . GLY A 1 90 ? 8.649 -4.376 -0.327 1.00 96.94 90 GLY A N 1
ATOM 686 C CA . GLY A 1 90 ? 8.756 -5.077 -1.607 1.00 96.94 90 GLY A CA 1
ATOM 687 C C . GLY A 1 90 ? 7.456 -4.990 -2.406 1.00 96.94 90 GLY A C 1
ATOM 688 O O . GLY A 1 90 ? 7.154 -3.953 -2.982 1.00 96.94 90 GLY A O 1
ATOM 689 N N . ARG A 1 91 ? 6.679 -6.078 -2.404 1.00 98.19 91 ARG A N 1
ATOM 690 C CA . ARG A 1 91 ? 5.389 -6.193 -3.112 1.00 98.19 91 ARG A CA 1
ATOM 691 C C . ARG A 1 91 ? 4.166 -5.866 -2.253 1.00 98.19 91 ARG A C 1
ATOM 693 O O . ARG A 1 91 ? 3.040 -6.097 -2.679 1.00 98.19 91 ARG A O 1
ATOM 700 N N . ARG A 1 92 ? 4.371 -5.446 -1.002 1.00 98.50 92 ARG A N 1
ATOM 701 C CA . ARG A 1 92 ? 3.288 -5.201 -0.043 1.00 98.50 92 ARG A CA 1
ATOM 702 C C . ARG A 1 92 ? 3.190 -3.736 0.330 1.00 98.50 92 ARG A C 1
ATOM 704 O O . ARG A 1 92 ? 4.206 -3.111 0.631 1.00 98.50 92 ARG A O 1
ATOM 711 N N . ILE A 1 93 ? 1.962 -3.249 0.416 1.00 98.25 93 ILE A N 1
ATOM 712 C CA . ILE A 1 93 ? 1.613 -1.991 1.074 1.00 98.25 93 ILE A CA 1
ATOM 713 C C . ILE A 1 93 ? 0.819 -2.355 2.325 1.00 98.25 93 ILE A C 1
ATOM 715 O O . ILE A 1 93 ? -0.116 -3.144 2.258 1.00 98.25 93 ILE A O 1
ATOM 719 N N . ILE A 1 94 ? 1.221 -1.816 3.468 1.00 97.9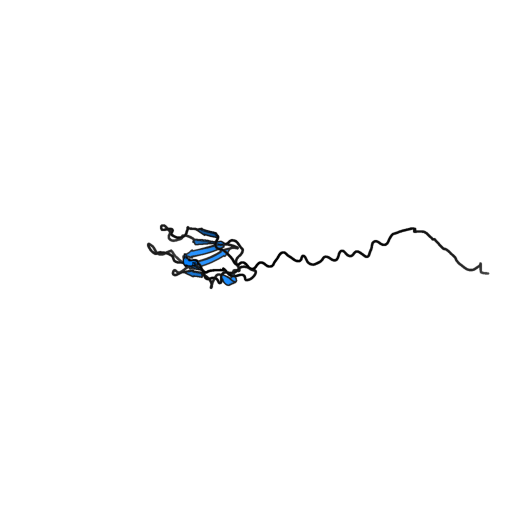4 94 ILE A N 1
ATOM 720 C CA . ILE A 1 94 ? 0.624 -2.074 4.775 1.00 97.94 94 ILE A CA 1
ATOM 721 C C . ILE A 1 94 ? 0.124 -0.737 5.306 1.00 97.94 94 ILE A C 1
ATOM 723 O O . ILE A 1 94 ? 0.920 0.170 5.559 1.00 97.94 94 ILE A O 1
ATOM 727 N N . ILE A 1 95 ? -1.186 -0.634 5.474 1.00 97.31 95 ILE A N 1
ATOM 728 C CA . ILE A 1 95 ? -1.884 0.536 5.990 1.00 97.31 95 ILE A CA 1
ATOM 729 C C . ILE A 1 95 ? -2.285 0.232 7.433 1.00 97.31 95 ILE A C 1
ATOM 731 O O . ILE A 1 95 ? -2.858 -0.819 7.730 1.00 97.31 95 ILE A O 1
ATOM 735 N N . THR A 1 96 ? -1.944 1.136 8.344 1.00 97.25 96 THR A N 1
ATOM 736 C CA . THR A 1 96 ? -2.253 1.013 9.775 1.00 97.25 96 THR A CA 1
ATOM 737 C C . THR A 1 96 ? -2.885 2.298 10.287 1.00 97.25 96 THR A C 1
ATOM 739 O O . THR A 1 96 ? -2.446 3.361 9.843 1.00 97.25 96 THR A O 1
ATOM 742 N N . PRO A 1 97 ? -3.826 2.242 11.243 1.00 96.94 97 PRO A N 1
ATOM 743 C CA . PRO A 1 97 ? -4.371 3.459 11.829 1.00 96.94 97 PRO A CA 1
ATOM 744 C C . PRO A 1 97 ? -3.271 4.196 12.596 1.00 96.94 97 PRO A C 1
ATOM 746 O O . PRO A 1 97 ? -2.348 3.570 13.127 1.00 96.94 97 PRO A O 1
ATOM 749 N N . GLU A 1 98 ? -3.340 5.526 12.659 1.00 96.44 98 GLU A N 1
ATOM 750 C CA . GLU A 1 98 ? -2.437 6.277 13.541 1.00 96.44 98 GLU A CA 1
ATOM 751 C C . GLU A 1 98 ? -2.742 6.036 15.020 1.00 96.44 98 GLU A C 1
ATOM 753 O O . GLU A 1 98 ? -1.812 5.907 15.818 1.00 96.44 98 GLU A O 1
ATOM 758 N N . THR A 1 99 ? -4.029 5.940 15.359 1.00 95.62 99 THR A N 1
ATOM 759 C CA . THR A 1 99 ? -4.537 5.662 16.709 1.00 95.62 99 THR A CA 1
ATOM 760 C C . THR A 1 99 ? -5.444 4.436 16.720 1.00 95.62 99 THR A C 1
ATOM 762 O O . THR A 1 99 ? -5.050 3.408 17.258 1.00 95.62 99 THR A O 1
ATOM 765 N N . LYS A 1 100 ? -6.636 4.523 16.117 1.00 96.00 100 LYS A N 1
ATOM 766 C CA . LYS A 1 100 ? -7.555 3.398 15.890 1.00 96.00 100 LYS A CA 1
ATOM 767 C C . LYS A 1 100 ? -8.483 3.680 14.710 1.00 96.00 100 LYS A C 1
ATOM 769 O O . LYS A 1 100 ? -8.737 4.842 14.399 1.00 96.00 100 LYS A O 1
ATOM 774 N N . TRP A 1 101 ? -9.014 2.635 14.085 1.00 95.19 101 TRP A N 1
ATOM 775 C CA . TRP A 1 101 ? -10.096 2.779 13.119 1.00 95.19 101 TRP A CA 1
ATOM 776 C C . TRP A 1 101 ? -11.387 3.244 13.803 1.00 95.19 101 TRP A C 1
ATOM 778 O O . TRP A 1 101 ? -11.649 2.856 14.948 1.00 95.19 101 TRP A O 1
ATOM 788 N N . PRO A 1 102 ? -12.197 4.068 13.120 1.00 92.44 102 PRO A N 1
ATOM 789 C CA . PRO A 1 102 ? -13.520 4.443 13.595 1.00 92.44 102 PRO A CA 1
ATOM 790 C C . PRO A 1 102 ? -14.430 3.218 13.725 1.00 92.44 102 PRO A C 1
ATOM 792 O O . PRO A 1 102 ? -14.446 2.327 12.876 1.00 92.44 102 PRO A O 1
ATOM 795 N N . GLU A 1 103 ? -15.218 3.193 14.795 1.00 90.69 103 GLU A N 1
ATOM 796 C CA . GLU A 1 103 ? -16.233 2.166 15.012 1.00 90.69 103 GLU A CA 1
ATOM 797 C C . GLU A 1 103 ? -17.433 2.419 14.090 1.00 90.69 103 GLU A C 1
ATOM 799 O O . GLU A 1 103 ? -17.822 3.565 13.866 1.00 90.69 103 GLU A O 1
ATOM 804 N N . ASN A 1 104 ? -18.021 1.347 13.548 1.00 87.94 104 ASN A N 1
ATOM 805 C CA . ASN A 1 104 ? -19.210 1.394 12.683 1.00 87.94 104 ASN A CA 1
ATOM 806 C C . ASN A 1 104 ? -19.085 2.300 11.440 1.00 87.94 104 ASN A C 1
ATOM 808 O O . ASN A 1 104 ? -20.096 2.745 10.895 1.00 87.94 104 ASN A O 1
ATOM 812 N N . LYS A 1 105 ? -17.862 2.566 10.965 1.00 90.19 105 LYS A N 1
ATOM 813 C CA . LYS A 1 105 ? -17.611 3.336 9.741 1.00 90.19 105 LYS A CA 1
ATOM 814 C C . LYS A 1 105 ? -16.877 2.481 8.713 1.00 90.19 105 LYS A C 1
ATOM 816 O O . LYS A 1 105 ? -15.914 1.789 9.034 1.00 90.19 105 LYS A O 1
ATOM 821 N N . ALA A 1 106 ? -17.331 2.550 7.465 1.00 90.62 106 ALA A N 1
ATOM 822 C CA . ALA A 1 106 ? -16.661 1.895 6.351 1.00 90.62 106 ALA A CA 1
ATOM 823 C C . ALA A 1 106 ? -15.337 2.604 6.031 1.00 90.62 106 ALA A C 1
ATOM 825 O O . ALA A 1 106 ? -15.312 3.819 5.832 1.00 90.62 106 ALA A O 1
ATOM 826 N N . LEU A 1 107 ? -14.251 1.836 5.951 1.00 94.12 107 LEU A N 1
ATOM 827 C CA . LEU A 1 107 ? -12.951 2.321 5.498 1.00 94.12 107 LEU A CA 1
ATOM 828 C C . LEU A 1 107 ? -12.917 2.262 3.973 1.00 94.12 107 LEU A C 1
ATOM 830 O O . LEU A 1 107 ? -13.108 1.189 3.408 1.00 94.12 107 LEU A O 1
ATOM 834 N N . LYS A 1 108 ? -12.672 3.400 3.322 1.00 94.81 108 LYS A N 1
ATOM 835 C CA . LYS A 1 108 ? -12.557 3.488 1.862 1.00 94.81 108 LYS A CA 1
ATOM 836 C C . LYS A 1 108 ? -11.123 3.787 1.467 1.00 94.81 108 LYS A C 1
ATOM 838 O O . LYS A 1 108 ? -10.522 4.734 1.983 1.00 94.81 108 LYS A O 1
ATOM 843 N N . ILE A 1 109 ? -10.594 3.005 0.531 1.00 95.75 109 ILE A N 1
ATOM 844 C CA . ILE A 1 109 ? -9.228 3.158 0.027 1.00 95.75 109 ILE A CA 1
ATOM 845 C C . ILE A 1 109 ? -9.282 3.402 -1.469 1.00 95.75 109 ILE A C 1
ATOM 847 O O . ILE A 1 109 ? -9.818 2.602 -2.233 1.00 95.75 109 ILE A O 1
ATOM 851 N N . TYR A 1 110 ? -8.655 4.485 -1.901 1.00 97.75 110 TYR A N 1
ATOM 852 C CA . TYR A 1 110 ? -8.427 4.743 -3.308 1.00 97.75 110 TYR A CA 1
ATOM 853 C C . TYR A 1 110 ? -6.951 4.555 -3.644 1.00 97.75 110 TYR A C 1
ATOM 855 O O . TYR A 1 110 ? -6.072 5.215 -3.085 1.00 97.75 110 TYR A O 1
ATOM 863 N N . LEU A 1 111 ? -6.687 3.655 -4.587 1.00 98.06 111 LEU A N 1
ATOM 864 C CA . LEU A 1 111 ? -5.377 3.437 -5.182 1.00 98.06 111 LEU A CA 1
ATOM 865 C C . LEU A 1 111 ? -5.377 4.070 -6.568 1.00 98.06 111 LEU A C 1
ATOM 867 O O . LEU A 1 111 ? -6.067 3.616 -7.483 1.00 98.06 111 LEU A O 1
ATOM 871 N N . SER A 1 112 ? -4.587 5.124 -6.737 1.00 98.25 112 SER A N 1
ATOM 872 C CA . SER A 1 112 ? -4.408 5.735 -8.047 1.00 98.25 112 SER A CA 1
ATOM 873 C C . SER A 1 112 ? -3.561 4.842 -8.954 1.00 98.25 112 SER A C 1
ATOM 875 O O . SER A 1 112 ? -2.750 4.038 -8.494 1.00 98.25 112 SER A O 1
ATOM 877 N N . ARG A 1 113 ? -3.644 5.087 -10.264 1.00 98.06 113 ARG A N 1
ATOM 878 C CA . ARG A 1 113 ? -2.776 4.415 -11.240 1.00 98.06 113 ARG A CA 1
ATOM 879 C C . ARG A 1 113 ? -1.284 4.648 -11.028 1.00 98.06 113 ARG A C 1
ATOM 881 O O . ARG A 1 113 ? -0.484 3.894 -11.554 1.00 98.06 113 ARG A O 1
ATOM 888 N N . LYS A 1 114 ? -0.896 5.699 -10.301 1.00 98.25 114 LYS A N 1
ATOM 889 C CA . LYS A 1 114 ? 0.499 6.149 -10.198 1.00 98.25 114 LYS A CA 1
ATOM 890 C C . LYS A 1 114 ? 1.402 5.207 -9.395 1.00 98.25 114 LYS A C 1
ATOM 892 O O . LYS A 1 114 ? 2.616 5.409 -9.434 1.00 98.25 114 LYS A O 1
ATOM 897 N N . ILE A 1 115 ? 0.852 4.189 -8.721 1.00 98.31 115 ILE A N 1
ATOM 898 C CA . ILE A 1 115 ? 1.654 3.091 -8.167 1.00 98.31 115 ILE A CA 1
ATOM 899 C C . ILE A 1 115 ? 2.434 2.461 -9.323 1.00 98.31 115 ILE A C 1
ATOM 901 O O . ILE A 1 115 ? 1.847 2.056 -10.328 1.00 98.31 115 ILE A O 1
ATOM 905 N N . ARG A 1 116 ? 3.759 2.411 -9.185 1.00 98.00 116 ARG A N 1
ATOM 906 C CA . ARG A 1 116 ? 4.653 1.949 -10.248 1.00 98.00 116 ARG A CA 1
ATOM 907 C C . ARG A 1 116 ? 5.687 0.961 -9.741 1.00 98.00 116 ARG A C 1
ATOM 909 O O . ARG A 1 116 ? 5.980 0.912 -8.545 1.00 98.00 116 ARG A O 1
ATOM 916 N N . ASP A 1 117 ? 6.265 0.220 -10.668 1.00 97.94 117 ASP A N 1
ATOM 917 C CA . ASP A 1 117 ? 7.394 -0.672 -10.431 1.00 97.94 117 ASP A CA 1
ATOM 918 C C . ASP A 1 117 ? 8.750 0.055 -10.579 1.00 97.94 117 ASP A C 1
ATOM 920 O O . ASP A 1 117 ? 8.839 1.262 -10.840 1.00 97.94 117 ASP A O 1
ATOM 924 N N . TYR A 1 118 ? 9.849 -0.686 -10.445 1.00 96.62 118 TYR A N 1
ATOM 925 C CA . TYR A 1 118 ? 11.192 -0.130 -10.640 1.00 96.62 118 TYR A CA 1
ATOM 926 C C . TYR A 1 118 ? 11.512 0.239 -12.099 1.00 96.62 118 TYR A C 1
ATOM 928 O O . TYR A 1 118 ? 12.408 1.057 -12.322 1.00 96.62 118 TYR A O 1
ATOM 936 N N . LYS A 1 119 ? 10.776 -0.300 -13.080 1.00 96.38 119 LYS A N 1
ATOM 937 C CA . LYS A 1 119 ? 10.915 0.031 -14.508 1.00 96.38 119 LYS A CA 1
ATOM 938 C C . LYS A 1 119 ? 10.045 1.219 -14.929 1.00 96.38 119 LYS A C 1
ATOM 940 O O . LYS A 1 119 ? 10.107 1.634 -16.081 1.00 96.38 119 LYS A O 1
ATOM 945 N N . LYS A 1 120 ? 9.332 1.830 -13.974 1.00 97.06 120 LYS A N 1
ATOM 946 C CA . LYS A 1 120 ? 8.448 2.996 -14.138 1.00 97.06 120 LYS A CA 1
ATOM 947 C C . LYS A 1 120 ? 7.139 2.692 -14.871 1.00 97.06 120 LYS A C 1
ATOM 949 O O . LYS A 1 120 ? 6.430 3.630 -15.236 1.00 97.06 120 LYS A O 1
ATOM 954 N N . ASN A 1 121 ? 6.777 1.421 -14.997 1.00 98.19 121 ASN A N 1
ATOM 955 C CA . ASN A 1 121 ? 5.466 0.993 -15.455 1.00 98.19 121 ASN A CA 1
ATOM 956 C C . ASN A 1 121 ? 4.430 1.246 -14.354 1.00 98.19 121 ASN A C 1
ATOM 958 O O . ASN A 1 121 ? 4.628 0.876 -13.196 1.00 98.19 121 ASN A O 1
ATOM 962 N N . ILE A 1 122 ? 3.327 1.900 -14.711 1.00 98.50 122 ILE A N 1
ATOM 963 C CA . ILE A 1 122 ? 2.245 2.271 -13.790 1.00 98.50 122 ILE A CA 1
ATOM 964 C C . ILE A 1 122 ? 1.086 1.274 -13.868 1.00 98.50 122 ILE A C 1
ATOM 966 O O . ILE A 1 122 ? 0.901 0.614 -14.892 1.00 98.50 122 ILE A O 1
ATOM 970 N N . MET A 1 123 ? 0.262 1.194 -12.821 1.00 98.38 123 MET A N 1
ATOM 971 C CA . MET A 1 123 ? -0.963 0.390 -12.868 1.00 98.38 123 MET A CA 1
ATOM 972 C C . MET A 1 123 ? -1.868 0.822 -14.035 1.00 98.38 123 MET A C 1
ATOM 974 O O . MET A 1 123 ? -2.047 2.012 -14.309 1.00 98.38 123 MET A O 1
ATOM 978 N N . VAL A 1 124 ? -2.516 -0.150 -14.679 1.00 98.06 124 VAL A N 1
ATOM 979 C CA . VAL A 1 124 ? -3.394 0.092 -15.840 1.00 98.06 124 VAL A CA 1
ATOM 980 C C . VAL A 1 124 ? -4.630 0.919 -15.466 1.00 98.06 124 VAL A C 1
ATOM 982 O O . VAL A 1 124 ? -5.017 1.835 -16.199 1.00 98.06 124 VAL A O 1
ATOM 985 N N . GLN A 1 125 ? -5.224 0.630 -14.306 1.00 97.50 125 GLN A N 1
ATOM 986 C CA . GLN A 1 125 ? -6.456 1.247 -13.813 1.00 97.50 125 GLN A CA 1
ATOM 987 C C . GLN A 1 125 ? -6.369 1.546 -12.310 1.00 97.50 125 GLN A C 1
ATOM 989 O O . GLN A 1 125 ? -5.633 0.852 -11.602 1.00 97.50 125 GLN A O 1
ATOM 994 N N . PRO A 1 126 ? -7.062 2.589 -11.817 1.00 98.00 126 PRO A N 1
ATOM 995 C CA . PRO A 1 126 ? -7.160 2.820 -10.384 1.00 98.00 126 PRO A CA 1
ATOM 996 C C . PRO A 1 126 ? -8.050 1.752 -9.733 1.00 98.00 126 PRO A C 1
ATOM 998 O O . PRO A 1 126 ? -8.814 1.067 -10.416 1.00 98.00 126 PRO A O 1
ATOM 1001 N N . ILE A 1 127 ? -7.962 1.617 -8.412 1.00 97.88 127 ILE A N 1
ATOM 1002 C CA . ILE A 1 127 ? -8.758 0.661 -7.635 1.00 97.88 127 ILE A CA 1
ATOM 1003 C C . ILE A 1 127 ? -9.437 1.395 -6.478 1.00 97.88 127 ILE A C 1
ATOM 1005 O O . ILE A 1 127 ? -8.789 2.150 -5.756 1.00 97.88 127 ILE A O 1
ATOM 1009 N N . HIS A 1 128 ? -10.732 1.141 -6.303 1.00 96.50 128 HIS A N 1
ATOM 1010 C CA . HIS A 1 128 ? -11.514 1.564 -5.145 1.00 96.50 128 HIS A CA 1
ATOM 1011 C C . HIS A 1 128 ? -11.816 0.331 -4.298 1.00 96.50 128 HIS A C 1
ATOM 1013 O O . HIS A 1 128 ? -12.363 -0.644 -4.822 1.00 96.50 128 HIS A O 1
ATOM 1019 N N . LEU A 1 129 ? -11.423 0.374 -3.029 1.00 92.94 129 LEU A N 1
ATOM 1020 C CA . LEU A 1 129 ? -11.660 -0.669 -2.035 1.00 92.94 129 LEU A CA 1
ATOM 1021 C C . LEU A 1 129 ? -12.619 -0.132 -0.979 1.00 92.94 129 LEU A C 1
ATOM 1023 O O . LEU A 1 129 ? -12.356 0.988 -0.477 1.00 92.94 129 LEU A O 1
#

Radius of gyration: 34.64 Å; Cα contacts (8 Å, |Δi|>4): 189; chains: 1; bounding box: 117×39×56 Å

Secondary structure (DSSP, 8-state):
---------------------------------SSPP-----EEEEESPTT-S---TTPPEEEEESS-B-GGGSTTTEEESS-EEEEEETTEEEEEESS-PPTT----EEE-TT-BBTT-PBPSS-EE-

Solvent-accessible surface area (backbone atoms only — not comparable to full-atom values): 8320 Å² total; per-residue (Å²): 134,89,83,85,83,87,87,85,85,86,83,76,91,73,78,82,81,83,72,92,83,82,79,82,72,81,76,78,68,76,82,81,68,74,82,85,84,75,75,31,50,45,83,72,50,52,40,70,50,85,88,68,87,81,75,55,50,75,49,60,39,37,40,35,37,80,44,56,50,31,71,86,32,44,77,86,18,56,47,57,87,66,73,61,45,82,47,77,58,63,35,32,42,37,40,32,45,72,80,54,52,70,81,101,56,88,81,53,40,39,37,46,30,61,34,21,24,82,85,66,21,39,22,92,62,61,47,82,80

Sequence (129 aa):
MSVKFPLPMKMKYWLLGSSILFLSCAARAPASGGPPDKEGPKLISIDPPNGSIAITPNQKITLLFNELLDPVSIPSSITFEENHKVKFRGRRIIITPETKWPENKALKIYLSRKIRDYKKNIMVQPIHL

Organism: NCBI:txid408172

InterPro domains:
  IPR032812 SbsA, Ig-like domain [PF13205] (37-124)